Protein AF-A0A843H0M7-F1 (afdb_monomer_lite)

pLDDT: mean 82.24, std 11.08, range [43.34, 95.0]

Foldseek 3Di:
DLVVLLVVLLVCLQVLLQPADDDPVSLVVSLVVQLVSQLVLCVVVPAPNVLSVLLSCLCCVQAPPPALWLQLVDDADDDDDPVNVVRLVVDPLSVVLPVVDDPVCPNGNVSSLVSQLVSHQVSLCVNCVSVVAPLSNCLSVVLSVQLSVLSVCVVVCVVVPDDSSSSSSSVSSSSVSVRSSD

Structure (mmCIF, N/CA/C/O backbone):
data_AF-A0A843H0M7-F1
#
_entry.id   AF-A0A843H0M7-F1
#
loop_
_atom_site.group_PDB
_atom_site.id
_atom_site.type_symbol
_atom_site.label_atom_id
_atom_site.label_alt_id
_atom_site.label_comp_id
_atom_site.label_asym_id
_atom_site.label_entity_id
_atom_site.label_seq_id
_atom_site.pdbx_PDB_ins_code
_atom_site.Cartn_x
_atom_site.Cartn_y
_atom_site.Cartn_z
_atom_site.occupancy
_atom_site.B_iso_or_equiv
_atom_site.auth_seq_id
_atom_site.auth_comp_id
_atom_site.auth_asym_id
_atom_site.auth_atom_id
_atom_site.pdbx_PDB_model_num
ATOM 1 N N . MET A 1 1 ? -16.468 16.740 17.105 1.00 59.56 1 MET A N 1
ATOM 2 C CA . MET A 1 1 ? -15.171 16.154 17.523 1.00 59.56 1 MET A CA 1
ATOM 3 C C . MET A 1 1 ? -14.795 14.926 16.689 1.00 59.56 1 MET A C 1
ATOM 5 O O . MET A 1 1 ? -13.675 14.860 16.206 1.00 59.56 1 MET A O 1
ATOM 9 N N . THR A 1 2 ? -15.737 14.014 16.426 1.00 69.12 2 THR A N 1
ATOM 10 C CA . THR A 1 2 ? -15.559 12.772 15.642 1.00 69.12 2 THR A CA 1
ATOM 11 C C . THR A 1 2 ? -15.064 12.986 14.208 1.00 69.12 2 THR A C 1
ATOM 13 O O . THR A 1 2 ? -14.116 12.335 13.787 1.00 69.12 2 THR A O 1
ATOM 16 N N . ILE A 1 3 ? -15.659 13.923 13.460 1.00 72.19 3 ILE A N 1
ATOM 17 C CA . ILE A 1 3 ? -15.267 14.210 12.064 1.00 72.19 3 ILE A CA 1
ATOM 18 C C . ILE A 1 3 ? -13.870 14.846 11.994 1.00 72.19 3 ILE A C 1
ATOM 20 O O . ILE A 1 3 ? -13.075 14.499 11.133 1.00 72.19 3 ILE A O 1
ATOM 24 N N . PHE A 1 4 ? -13.542 15.727 12.942 1.00 72.19 4 PHE A N 1
ATOM 25 C CA . PHE A 1 4 ? -12.243 16.399 12.988 1.00 72.19 4 PHE A CA 1
ATOM 26 C C . PHE A 1 4 ? -11.085 15.409 13.186 1.00 72.19 4 PHE A C 1
ATOM 28 O O . PHE A 1 4 ? -10.106 15.462 12.451 1.00 72.19 4 PHE A O 1
ATOM 35 N N . LEU A 1 5 ? -11.227 14.458 14.119 1.00 73.31 5 LEU A N 1
ATOM 36 C CA . LEU A 1 5 ? -10.224 13.410 14.355 1.00 73.31 5 LEU A CA 1
ATOM 37 C C . LEU A 1 5 ? -10.070 12.471 13.150 1.00 73.31 5 LEU A C 1
ATOM 39 O O . LEU A 1 5 ? -8.954 12.105 12.795 1.00 73.31 5 LEU A O 1
ATOM 43 N N . LYS A 1 6 ? -11.181 12.142 12.481 1.00 75.81 6 LYS A N 1
ATOM 44 C CA . LYS A 1 6 ? -11.200 11.365 11.234 1.00 75.81 6 LYS A CA 1
ATOM 45 C C . LYS A 1 6 ? -10.437 12.070 10.103 1.00 75.81 6 LYS A C 1
ATOM 47 O O . LYS A 1 6 ? -9.566 11.465 9.486 1.00 75.81 6 LYS A O 1
ATOM 52 N N . CYS A 1 7 ? -10.695 13.360 9.883 1.00 74.44 7 CYS A N 1
ATOM 53 C CA . CYS A 1 7 ? -9.970 14.165 8.895 1.00 74.44 7 CYS A CA 1
ATOM 54 C C . CYS A 1 7 ? -8.483 14.313 9.243 1.00 74.44 7 CYS A C 1
ATOM 56 O O . CYS A 1 7 ? -7.635 14.218 8.359 1.00 74.44 7 CYS A O 1
ATOM 58 N N . LEU A 1 8 ? -8.153 14.500 10.525 1.00 78.50 8 LEU A N 1
ATOM 59 C CA . LEU A 1 8 ? -6.765 14.590 10.977 1.00 78.50 8 LEU A CA 1
ATOM 60 C C . LEU A 1 8 ? -6.005 13.283 10.730 1.00 78.50 8 LEU A C 1
ATOM 62 O O . LEU A 1 8 ? -4.848 13.335 10.330 1.00 78.50 8 LEU A O 1
ATOM 66 N N . TYR A 1 9 ? -6.651 12.128 10.911 1.00 77.31 9 TYR A N 1
ATOM 67 C CA . TYR A 1 9 ? -6.042 10.828 10.631 1.00 77.31 9 TYR A CA 1
ATOM 68 C C . TYR A 1 9 ? -5.762 10.615 9.132 1.00 77.31 9 TYR A C 1
ATOM 70 O O . TYR A 1 9 ? -4.670 10.182 8.773 1.00 77.31 9 TYR A O 1
ATOM 78 N N . ILE A 1 10 ? -6.683 11.014 8.245 1.00 76.50 10 ILE A N 1
ATOM 79 C CA . ILE A 1 10 ? -6.455 10.986 6.784 1.00 76.50 10 ILE A CA 1
ATOM 80 C C . ILE A 1 10 ? -5.238 11.841 6.406 1.00 76.50 10 ILE A C 1
ATOM 82 O O . ILE A 1 10 ? -4.358 11.412 5.655 1.00 76.50 10 ILE A O 1
ATOM 86 N N . LEU A 1 11 ? -5.175 13.063 6.940 1.00 76.31 11 LEU A N 1
ATOM 87 C CA . LEU A 1 11 ? -4.060 13.976 6.695 1.00 76.31 11 LEU A CA 1
ATOM 88 C C . LEU A 1 11 ? -2.758 13.450 7.303 1.00 76.31 11 LEU A C 1
ATOM 90 O O . LEU A 1 11 ? -1.707 13.604 6.684 1.00 76.31 11 LEU A O 1
ATOM 94 N N . PHE A 1 12 ? -2.824 12.798 8.468 1.00 79.19 12 PHE A N 1
ATOM 95 C CA . PHE A 1 12 ? -1.688 12.132 9.093 1.00 79.19 12 PHE A CA 1
ATOM 96 C C . PHE A 1 12 ? -1.133 11.038 8.184 1.00 79.19 12 PHE A C 1
ATOM 98 O O . PHE A 1 12 ? 0.026 11.154 7.814 1.00 79.19 12 PHE A O 1
ATOM 105 N N . GLU A 1 13 ? -1.924 10.053 7.741 1.00 68.69 13 GLU A N 1
ATOM 106 C CA . GLU A 1 13 ? -1.437 8.966 6.865 1.00 68.69 13 GLU A CA 1
ATOM 107 C C . GLU A 1 13 ? -0.747 9.516 5.602 1.00 68.69 13 GLU A C 1
ATOM 109 O O . GLU A 1 13 ? 0.245 8.971 5.129 1.00 68.69 13 GLU A O 1
ATOM 114 N N . SER A 1 14 ? -1.209 10.658 5.100 1.00 61.22 14 SER A N 1
ATOM 115 C CA . SER A 1 14 ? -0.693 11.303 3.887 1.00 61.22 14 SER A CA 1
ATOM 116 C C . SER A 1 14 ? 0.594 12.095 4.129 1.00 61.22 14 SER A C 1
ATOM 118 O O . SER A 1 14 ? 1.593 11.927 3.425 1.00 61.22 14 SER A O 1
ATOM 120 N N . ALA A 1 15 ? 0.599 12.952 5.153 1.00 66.38 15 ALA A N 1
ATOM 121 C CA . ALA A 1 15 ? 1.761 13.745 5.547 1.00 66.38 15 ALA A CA 1
ATOM 122 C C . ALA A 1 15 ? 2.884 12.854 6.100 1.00 66.38 15 ALA A C 1
ATOM 124 O O . ALA A 1 15 ? 4.061 13.081 5.820 1.00 66.38 15 ALA A O 1
ATOM 125 N N . TRP A 1 16 ? 2.524 11.797 6.825 1.00 66.56 16 TRP A N 1
ATOM 126 C CA . TRP A 1 16 ? 3.442 10.807 7.376 1.00 66.56 16 TRP A CA 1
ATOM 127 C C . TRP A 1 16 ? 4.263 10.121 6.281 1.00 66.56 16 TRP A C 1
ATOM 129 O O . TRP A 1 16 ? 5.477 9.957 6.423 1.00 66.56 16 TRP A O 1
ATOM 139 N N . ARG A 1 17 ? 3.637 9.823 5.135 1.00 64.00 17 ARG A N 1
ATOM 140 C CA . ARG A 1 17 ? 4.303 9.274 3.940 1.00 64.00 17 ARG A CA 1
ATOM 141 C C . ARG A 1 17 ? 5.129 10.323 3.194 1.00 64.00 17 ARG A C 1
ATOM 143 O O . ARG A 1 17 ? 6.195 10.008 2.669 1.00 64.00 17 ARG A O 1
ATOM 150 N N . TRP A 1 18 ? 4.696 11.585 3.188 1.00 57.25 18 TRP A N 1
ATOM 151 C CA . TRP A 1 18 ? 5.441 12.676 2.556 1.00 57.25 18 TRP A CA 1
ATOM 152 C C . TRP A 1 18 ? 6.767 12.988 3.267 1.00 57.25 18 TRP A C 1
ATOM 154 O O . TRP A 1 18 ? 7.771 13.219 2.587 1.00 57.25 18 TRP A O 1
ATOM 164 N N . PHE A 1 19 ? 6.807 12.992 4.602 1.00 54.31 19 PHE A N 1
ATOM 165 C CA . PHE A 1 19 ? 7.948 13.511 5.371 1.00 54.31 19 PHE A CA 1
ATOM 166 C C . PHE A 1 19 ? 9.157 12.561 5.506 1.00 54.31 19 PHE A C 1
ATOM 168 O O . PHE A 1 19 ? 10.268 13.042 5.744 1.00 54.31 19 PHE A O 1
ATOM 175 N N . PHE A 1 20 ? 9.015 11.241 5.322 1.00 50.16 20 PHE A N 1
ATOM 176 C CA . PHE A 1 20 ? 10.063 10.290 5.737 1.00 50.16 20 PHE A CA 1
ATOM 177 C C . PHE A 1 20 ? 10.541 9.333 4.635 1.00 50.16 20 PHE A C 1
ATOM 179 O O . PHE A 1 20 ? 10.151 8.173 4.553 1.00 50.16 20 PHE A O 1
ATOM 186 N N . GLY A 1 21 ? 11.501 9.808 3.834 1.00 43.34 21 GLY A N 1
ATOM 187 C CA . GLY A 1 21 ? 12.294 8.989 2.914 1.00 43.34 21 GLY A CA 1
ATOM 188 C C . GLY A 1 21 ? 13.556 8.376 3.553 1.00 43.34 21 GLY A C 1
ATOM 189 O O . GLY A 1 21 ? 14.401 9.081 4.105 1.00 43.34 21 GLY A O 1
ATOM 190 N N . CYS A 1 22 ? 13.700 7.055 3.406 1.00 47.56 22 CYS A N 1
ATOM 191 C CA . CYS A 1 22 ? 14.956 6.306 3.211 1.00 47.56 22 CYS A CA 1
ATOM 192 C C . CYS A 1 22 ? 16.063 6.252 4.298 1.00 47.56 22 CYS A C 1
ATOM 194 O O . CYS A 1 22 ? 17.227 6.102 3.935 1.00 47.56 22 CYS A O 1
ATOM 196 N N . SER A 1 23 ? 15.772 6.224 5.607 1.00 50.03 23 SER A N 1
ATOM 197 C CA . SER A 1 23 ? 16.756 5.709 6.596 1.00 50.03 23 SER A CA 1
ATOM 198 C C . SER A 1 23 ? 16.155 4.656 7.529 1.00 50.03 23 SER A C 1
ATOM 200 O O . SER A 1 23 ? 14.953 4.669 7.770 1.00 50.03 23 SER A O 1
ATOM 202 N N . ILE A 1 24 ? 16.963 3.714 8.031 1.00 56.88 24 ILE A N 1
ATOM 203 C CA . ILE A 1 24 ? 16.469 2.566 8.818 1.00 56.88 24 ILE A CA 1
ATOM 204 C C . ILE A 1 24 ? 15.830 3.006 10.147 1.00 56.88 24 ILE A C 1
ATOM 206 O O . ILE A 1 24 ? 14.775 2.510 10.525 1.00 56.88 24 ILE A O 1
ATOM 210 N N . ILE A 1 25 ? 16.413 4.018 10.799 1.00 63.78 25 ILE A N 1
ATOM 211 C CA . ILE A 1 25 ? 15.893 4.611 12.039 1.00 63.78 25 ILE A CA 1
ATOM 212 C C . ILE A 1 25 ? 14.620 5.411 11.751 1.00 63.78 25 ILE A C 1
ATOM 214 O O . ILE A 1 25 ? 13.635 5.289 12.475 1.00 63.78 25 ILE A O 1
ATOM 218 N N . LYS A 1 26 ? 14.598 6.169 10.643 1.00 65.50 26 LYS A N 1
ATOM 219 C CA . LYS A 1 26 ? 13.386 6.865 10.190 1.00 65.50 26 LYS A CA 1
ATOM 220 C C . LYS A 1 26 ? 12.265 5.874 9.870 1.00 65.50 26 LYS A C 1
ATOM 222 O O . LYS A 1 26 ? 11.126 6.164 10.195 1.00 65.50 26 LYS A O 1
ATOM 227 N N . ARG A 1 27 ? 12.577 4.691 9.321 1.00 65.50 27 ARG A N 1
ATOM 228 C CA . ARG A 1 27 ? 11.601 3.609 9.095 1.00 65.50 27 ARG A CA 1
ATOM 229 C C . ARG A 1 27 ? 11.082 3.001 10.400 1.00 65.50 27 ARG A C 1
ATOM 231 O O . ARG A 1 27 ? 9.892 2.755 10.506 1.00 65.50 27 ARG A O 1
ATOM 238 N N . ALA A 1 28 ? 11.933 2.786 11.403 1.00 69.69 28 ALA A N 1
ATOM 239 C CA . ALA A 1 28 ? 11.486 2.254 12.694 1.00 69.69 28 ALA A CA 1
ATOM 240 C C . ALA A 1 28 ? 10.509 3.212 13.401 1.00 69.69 28 ALA A C 1
ATOM 242 O O . ALA A 1 28 ? 9.432 2.797 13.820 1.00 69.69 28 ALA A O 1
ATOM 243 N N . ILE A 1 29 ? 10.848 4.505 13.457 1.00 72.88 29 ILE A N 1
ATOM 244 C CA . ILE A 1 29 ? 9.952 5.547 13.985 1.00 72.88 29 ILE A CA 1
ATOM 245 C C . ILE A 1 29 ? 8.671 5.631 13.139 1.00 72.88 29 ILE A C 1
ATOM 247 O O . ILE A 1 29 ? 7.583 5.753 13.698 1.00 72.88 29 ILE A O 1
ATOM 251 N N . LEU A 1 30 ? 8.797 5.492 11.811 1.00 71.81 30 LEU A N 1
ATOM 252 C CA . LEU A 1 30 ? 7.675 5.464 10.871 1.00 71.81 30 LEU A CA 1
ATOM 253 C C . LEU A 1 30 ? 6.667 4.362 11.209 1.00 71.81 30 LEU A C 1
ATOM 255 O O . LEU A 1 30 ? 5.477 4.645 11.328 1.00 71.81 30 LEU A O 1
ATOM 259 N N . HIS A 1 31 ? 7.143 3.133 11.412 1.00 74.81 31 HIS A N 1
ATOM 260 C CA . HIS A 1 31 ? 6.283 2.008 11.771 1.00 74.81 31 HIS A CA 1
ATOM 261 C C . HIS A 1 31 ? 5.649 2.197 13.144 1.00 74.81 31 HIS A C 1
ATOM 263 O O . HIS A 1 31 ? 4.450 1.995 13.281 1.00 74.81 31 HIS A O 1
ATOM 269 N N . ILE A 1 32 ? 6.406 2.650 14.148 1.00 80.56 32 ILE A N 1
ATOM 270 C CA . ILE A 1 32 ? 5.865 2.841 15.501 1.00 80.56 32 ILE A CA 1
ATOM 271 C C . ILE A 1 32 ? 4.731 3.869 15.501 1.00 80.56 32 ILE A C 1
ATOM 273 O O . ILE A 1 32 ? 3.665 3.589 16.046 1.00 80.56 32 ILE A O 1
ATOM 277 N N . ALA A 1 33 ? 4.911 5.040 14.886 1.00 80.69 33 ALA A N 1
ATOM 278 C CA . ALA A 1 33 ? 3.843 6.035 14.914 1.00 80.69 33 ALA A CA 1
ATOM 279 C C . ALA A 1 33 ? 2.651 5.641 14.027 1.00 80.69 33 ALA A C 1
ATOM 281 O O . ALA A 1 33 ? 1.521 5.920 14.419 1.00 80.69 33 ALA A O 1
ATOM 282 N N . ASN A 1 34 ? 2.863 4.931 12.909 1.00 78.12 34 ASN A N 1
ATOM 283 C CA . ASN A 1 34 ? 1.746 4.427 12.102 1.00 78.12 34 ASN A CA 1
ATOM 284 C C . ASN A 1 34 ? 0.955 3.333 12.835 1.00 78.12 34 ASN A C 1
ATOM 286 O O . ASN A 1 34 ? -0.274 3.368 12.841 1.00 78.12 34 ASN A O 1
ATOM 290 N N . VAL A 1 35 ? 1.647 2.420 13.532 1.00 85.75 35 VAL A N 1
ATOM 291 C CA . VAL A 1 35 ? 1.047 1.432 14.445 1.00 85.75 35 VAL A CA 1
ATOM 292 C C . VAL A 1 35 ? 0.187 2.131 15.490 1.00 85.75 35 VAL A C 1
ATOM 294 O O . VAL A 1 35 ? -0.977 1.777 15.653 1.00 85.75 35 VAL A O 1
ATOM 297 N N . LEU A 1 36 ? 0.738 3.126 16.190 1.00 87.38 36 LEU A N 1
ATOM 298 C CA . LEU A 1 36 ? 0.032 3.821 17.267 1.00 87.38 36 LEU A CA 1
ATOM 299 C C . LEU A 1 36 ? -1.165 4.622 16.745 1.00 87.38 36 LEU A C 1
ATOM 301 O O . LEU A 1 36 ? -2.229 4.584 17.360 1.00 87.38 36 LEU A O 1
ATOM 305 N N . ALA A 1 37 ? -1.022 5.306 15.608 1.00 85.06 37 ALA A N 1
ATOM 306 C CA . ALA A 1 37 ? -2.105 6.065 14.993 1.00 85.06 37 ALA A CA 1
ATOM 307 C C . ALA A 1 37 ? -3.232 5.143 14.499 1.00 85.06 37 ALA A C 1
ATOM 309 O O . ALA A 1 37 ? -4.396 5.373 14.828 1.00 85.06 37 ALA A O 1
ATOM 310 N N . THR A 1 38 ? -2.885 4.061 13.794 1.00 85.69 38 THR A N 1
ATOM 311 C CA . THR A 1 38 ? -3.843 3.057 13.301 1.00 85.69 38 THR A CA 1
ATOM 312 C C . THR A 1 38 ? -4.538 2.342 14.465 1.00 85.69 38 THR A C 1
ATOM 314 O O . THR A 1 38 ? -5.757 2.176 14.470 1.00 85.69 38 THR A O 1
ATOM 317 N N . ALA A 1 39 ? -3.795 1.962 15.507 1.00 88.75 39 ALA A N 1
ATOM 318 C CA . ALA A 1 39 ? -4.374 1.352 16.699 1.00 88.75 39 ALA A CA 1
ATOM 319 C C . ALA A 1 39 ? -5.326 2.316 17.422 1.00 88.75 39 ALA A C 1
ATOM 321 O O . ALA A 1 39 ? -6.437 1.936 17.794 1.00 88.75 39 ALA A O 1
ATOM 322 N N . GLY A 1 40 ? -4.903 3.573 17.579 1.00 87.12 40 GLY A N 1
ATOM 323 C CA . GLY A 1 40 ? -5.686 4.626 18.211 1.00 87.12 40 GLY A CA 1
ATOM 324 C C . GLY A 1 40 ? -6.990 4.910 17.473 1.00 87.12 40 GLY A C 1
ATOM 325 O O . GLY A 1 40 ? -8.035 4.985 18.117 1.00 87.12 40 GLY A O 1
ATOM 326 N N . ILE A 1 41 ? -6.968 5.011 16.136 1.00 87.06 41 ILE A N 1
ATOM 327 C CA . ILE A 1 41 ? -8.190 5.273 15.363 1.00 87.06 41 ILE A CA 1
ATOM 328 C C . ILE A 1 41 ? -9.149 4.080 15.399 1.00 87.06 41 ILE A C 1
ATOM 330 O O . ILE A 1 41 ? -10.347 4.279 15.588 1.00 87.06 41 ILE A O 1
ATOM 334 N N . LEU A 1 42 ? -8.643 2.846 15.291 1.00 88.69 42 LEU A N 1
ATOM 335 C CA . LEU A 1 42 ? -9.478 1.643 15.326 1.00 88.69 42 LEU A CA 1
ATOM 336 C C . LEU A 1 42 ? -10.118 1.443 16.705 1.00 88.69 42 LEU A C 1
ATOM 338 O O . LEU A 1 42 ? -11.292 1.081 16.799 1.00 88.69 42 LEU A O 1
ATOM 342 N N . TRP A 1 43 ? -9.375 1.727 17.777 1.00 89.44 43 TRP A N 1
ATOM 343 C CA . TRP A 1 43 ? -9.930 1.746 19.127 1.00 89.44 43 TRP A CA 1
ATOM 344 C C . TRP A 1 43 ? -10.966 2.868 19.281 1.00 89.44 43 TRP A C 1
ATOM 346 O O . TRP A 1 43 ? -12.064 2.623 19.776 1.00 89.44 43 TRP A O 1
ATOM 356 N N . TYR A 1 44 ? -10.678 4.076 18.790 1.00 87.19 44 TYR A N 1
ATOM 357 C CA . TYR A 1 44 ? -11.602 5.211 18.851 1.00 87.19 44 TYR A CA 1
ATOM 358 C C . TYR A 1 44 ? -12.951 4.929 18.171 1.00 87.19 44 TYR A C 1
ATOM 360 O O . TYR A 1 44 ? -13.994 5.317 18.693 1.00 87.19 44 TYR A O 1
ATOM 368 N N . ILE A 1 45 ? -12.953 4.215 17.040 1.00 87.31 45 ILE A N 1
ATOM 369 C CA . ILE A 1 45 ? -14.185 3.791 16.348 1.00 87.31 45 ILE A CA 1
ATOM 370 C C . ILE A 1 45 ? -14.803 2.506 16.934 1.00 87.31 45 ILE A C 1
ATOM 372 O O . ILE A 1 45 ? -15.707 1.926 16.336 1.00 87.31 45 ILE A O 1
ATOM 376 N N . GLY A 1 46 ? -14.333 2.058 18.101 1.00 89.50 46 GLY A N 1
ATOM 377 C CA . GLY A 1 46 ? -14.958 1.005 18.899 1.00 89.50 46 GLY A CA 1
ATOM 378 C C . GLY A 1 46 ? -14.614 -0.426 18.485 1.00 89.50 46 GLY A C 1
ATOM 379 O O . GLY A 1 46 ? -15.361 -1.342 18.829 1.00 89.50 46 GLY A O 1
ATOM 380 N N . LYS A 1 47 ? -13.518 -0.664 17.750 1.00 92.06 47 LYS A N 1
ATOM 381 C CA . LYS A 1 47 ? -13.098 -2.038 17.432 1.00 92.06 47 LYS A CA 1
ATOM 382 C C . LYS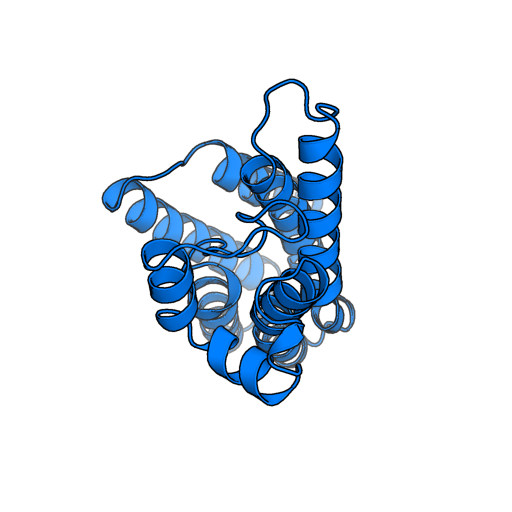 A 1 47 ? -12.498 -2.720 18.672 1.00 92.06 47 LYS A C 1
ATOM 384 O O . LYS A 1 47 ? -11.734 -2.091 19.407 1.00 92.06 47 LYS A O 1
ATOM 389 N N . PRO A 1 48 ? -12.801 -4.008 18.916 1.00 92.25 48 PRO A N 1
ATOM 390 C CA . PRO A 1 48 ? -12.203 -4.754 20.016 1.00 92.25 48 PRO A CA 1
ATOM 391 C C . PRO A 1 48 ? -10.693 -4.917 19.803 1.00 92.25 48 PRO A C 1
ATOM 393 O O . PRO A 1 48 ? -10.230 -5.073 18.673 1.00 92.25 48 PRO A O 1
ATOM 396 N N . LEU A 1 49 ? -9.926 -4.933 20.898 1.00 90.06 49 LEU A N 1
ATOM 397 C CA . LEU A 1 49 ? -8.456 -4.906 20.868 1.00 90.06 49 LEU A CA 1
ATOM 398 C C . LEU A 1 49 ? -7.821 -6.014 20.014 1.00 90.06 49 LEU A C 1
ATOM 400 O O . LEU A 1 49 ? -6.796 -5.781 19.381 1.00 90.06 49 LEU A O 1
ATOM 404 N N . TRP A 1 50 ? -8.430 -7.201 19.953 1.00 90.69 50 TRP A N 1
ATOM 405 C CA . TRP A 1 50 ? -7.916 -8.292 19.123 1.00 90.69 50 TRP A CA 1
ATOM 406 C C . TRP A 1 50 ? -8.051 -7.997 17.617 1.00 90.69 50 TRP A C 1
ATOM 408 O O . TRP A 1 50 ? -7.135 -8.313 16.862 1.00 90.69 50 TRP A O 1
ATOM 418 N N . ILE A 1 51 ? -9.126 -7.322 17.178 1.00 91.50 51 ILE A N 1
ATOM 419 C CA . ILE A 1 51 ? -9.264 -6.844 15.789 1.00 91.50 51 ILE A CA 1
ATOM 420 C C . ILE A 1 51 ? -8.241 -5.746 15.522 1.00 91.50 51 ILE A C 1
ATOM 422 O O . ILE A 1 51 ? -7.576 -5.778 14.491 1.00 91.50 51 ILE A O 1
ATOM 426 N N . VAL A 1 52 ? -8.079 -4.804 16.459 1.00 90.94 52 VAL A N 1
ATOM 427 C CA . VAL A 1 52 ? -7.083 -3.728 16.343 1.00 90.94 52 VAL A CA 1
ATOM 428 C C . VAL A 1 52 ? -5.687 -4.314 16.120 1.00 90.94 52 VAL A C 1
ATOM 430 O O . VAL A 1 52 ? -5.008 -3.929 15.173 1.00 90.94 52 VAL A O 1
ATOM 433 N N . ALA A 1 53 ? -5.284 -5.287 16.942 1.00 88.50 53 ALA A N 1
ATOM 434 C CA . ALA A 1 53 ? -3.980 -5.933 16.839 1.00 88.50 53 ALA A CA 1
ATOM 435 C C . ALA A 1 53 ? -3.777 -6.635 15.486 1.00 88.50 53 ALA A C 1
ATOM 437 O O . ALA A 1 53 ? -2.734 -6.459 14.856 1.00 88.50 53 ALA A O 1
ATOM 438 N N . ILE A 1 54 ? -4.776 -7.392 15.017 1.00 89.69 54 ILE A N 1
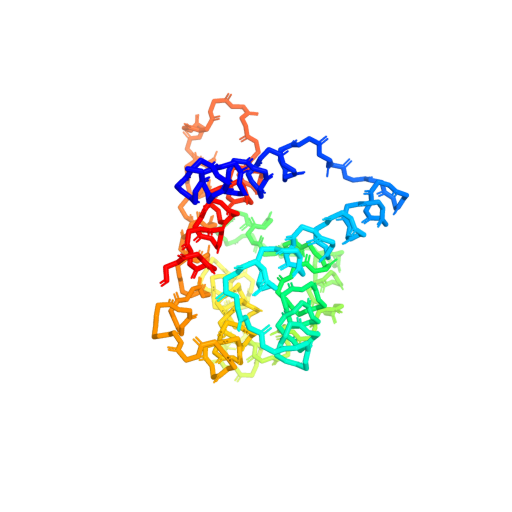ATOM 439 C CA . ILE A 1 54 ? -4.700 -8.106 13.736 1.00 89.69 54 ILE A CA 1
ATOM 440 C C . ILE A 1 54 ? -4.625 -7.128 12.562 1.00 89.69 54 ILE A C 1
ATOM 442 O O . ILE A 1 54 ? -3.763 -7.276 11.699 1.00 89.69 54 ILE A O 1
ATOM 446 N N . VAL A 1 55 ? -5.495 -6.118 12.527 1.00 90.19 55 VAL A N 1
ATOM 447 C CA . VAL A 1 55 ? -5.539 -5.146 11.427 1.00 90.19 55 VAL A CA 1
ATOM 448 C C . VAL A 1 55 ? -4.246 -4.347 11.367 1.00 90.19 55 VAL A C 1
ATOM 450 O O . VAL A 1 55 ? -3.676 -4.222 10.291 1.00 90.19 55 VAL A O 1
ATOM 453 N N . VAL A 1 56 ? -3.735 -3.875 12.505 1.00 88.12 56 VAL A N 1
ATOM 454 C CA . VAL A 1 56 ? -2.442 -3.181 12.56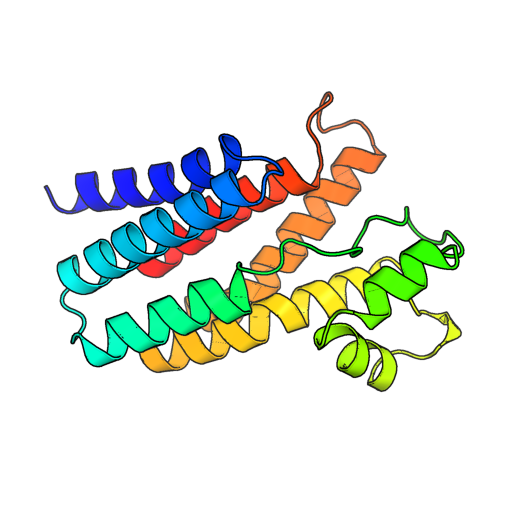8 1.00 88.12 56 VAL A CA 1
ATOM 455 C C . VAL A 1 56 ? -1.312 -4.083 12.069 1.00 88.12 56 VAL A C 1
ATOM 457 O O . VAL A 1 56 ? -0.479 -3.634 11.286 1.00 88.12 56 VAL A O 1
ATOM 460 N N . ALA A 1 57 ? -1.297 -5.362 12.457 1.00 86.44 57 ALA A N 1
ATOM 461 C CA . ALA A 1 57 ? -0.293 -6.308 11.981 1.00 86.44 57 ALA A CA 1
ATOM 462 C C . ALA A 1 57 ? -0.378 -6.533 10.461 1.00 86.44 57 ALA A C 1
ATOM 464 O O . ALA A 1 57 ? 0.648 -6.514 9.787 1.00 86.44 57 ALA A O 1
ATOM 465 N N . LEU A 1 58 ? -1.578 -6.707 9.902 1.00 85.81 58 LEU A N 1
ATOM 466 C CA . LEU A 1 58 ? -1.781 -6.885 8.459 1.00 85.81 58 LEU A CA 1
ATOM 467 C C . LEU A 1 58 ? -1.413 -5.623 7.670 1.00 85.81 58 LEU A C 1
ATOM 469 O O . LEU A 1 58 ? -0.719 -5.697 6.653 1.00 85.81 58 LEU A O 1
ATOM 473 N N . TYR A 1 59 ? -1.842 -4.467 8.165 1.00 82.88 59 TYR A N 1
ATOM 474 C CA . TYR A 1 59 ? -1.609 -3.170 7.547 1.00 82.88 59 TYR A CA 1
ATOM 475 C C . TYR A 1 59 ? -0.117 -2.812 7.550 1.00 82.88 59 TYR A C 1
ATOM 477 O O . TYR A 1 59 ? 0.444 -2.439 6.523 1.00 82.88 59 TYR A O 1
ATOM 485 N N . GLU A 1 60 ? 0.585 -3.013 8.664 1.00 78.56 60 GLU A N 1
ATOM 486 C CA . GLU A 1 60 ? 2.012 -2.706 8.732 1.00 78.56 60 GLU A CA 1
ATOM 487 C C . GLU A 1 60 ? 2.869 -3.795 8.102 1.00 78.56 60 GLU A C 1
ATOM 489 O O . GLU A 1 60 ? 3.645 -3.508 7.194 1.00 78.56 60 GLU A O 1
ATOM 494 N N . ALA A 1 61 ? 2.742 -5.049 8.539 1.00 69.00 61 ALA A N 1
ATOM 495 C CA . ALA A 1 61 ? 3.684 -6.094 8.151 1.00 69.00 61 ALA A CA 1
ATOM 496 C C . ALA A 1 61 ? 3.526 -6.510 6.687 1.00 69.00 61 ALA A C 1
ATOM 498 O O . ALA A 1 61 ? 4.533 -6.727 6.014 1.00 69.00 61 ALA A O 1
ATOM 499 N N . PHE A 1 62 ? 2.296 -6.584 6.177 1.00 67.94 62 PHE A N 1
ATOM 500 C CA . PHE A 1 62 ? 2.038 -7.124 4.842 1.00 67.94 62 PHE A CA 1
ATOM 501 C C . PHE A 1 62 ? 1.742 -6.044 3.809 1.00 67.94 62 PHE A C 1
ATOM 503 O O . PHE A 1 62 ? 2.229 -6.142 2.682 1.00 67.94 62 PHE A O 1
ATOM 510 N N . TYR A 1 63 ? 1.001 -5.003 4.189 1.00 69.19 63 TYR A N 1
ATOM 511 C CA . TYR A 1 63 ? 0.614 -3.949 3.256 1.00 69.19 63 TYR A CA 1
ATOM 512 C C . TYR A 1 63 ? 1.758 -2.934 3.040 1.00 69.19 63 TYR A C 1
ATOM 514 O O . TYR A 1 63 ? 2.087 -2.613 1.896 1.00 69.19 63 TYR A O 1
ATOM 522 N N . TRP A 1 64 ? 2.447 -2.478 4.100 1.00 71.00 64 TRP A N 1
ATOM 523 C CA . TRP A 1 64 ? 3.343 -1.308 3.999 1.00 71.00 64 TRP A CA 1
ATOM 524 C C . TRP A 1 64 ? 4.830 -1.497 4.366 1.00 71.00 64 TRP A C 1
ATOM 526 O O . TRP A 1 64 ? 5.650 -0.701 3.902 1.00 71.00 64 TRP A O 1
ATOM 536 N N . SER A 1 65 ? 5.224 -2.518 5.136 1.00 60.06 65 SER A N 1
ATOM 537 C CA . SER A 1 65 ? 6.565 -2.601 5.762 1.00 60.06 65 SER A CA 1
ATOM 538 C C . SER A 1 65 ? 7.754 -2.626 4.798 1.00 60.06 65 SER A C 1
ATOM 540 O O . SER A 1 65 ? 8.826 -2.107 5.108 1.00 60.06 65 SER A O 1
ATOM 542 N N . VAL A 1 66 ? 7.590 -3.216 3.614 1.00 60.00 66 VAL A N 1
ATOM 543 C CA . VAL A 1 66 ? 8.740 -3.566 2.761 1.00 60.00 66 VAL A CA 1
ATOM 544 C C . VAL A 1 66 ? 9.086 -2.466 1.735 1.00 60.00 66 VAL A C 1
ATOM 546 O O . VAL A 1 66 ? 10.123 -2.539 1.082 1.00 60.00 66 VAL A O 1
ATOM 549 N N . GLY A 1 67 ? 8.267 -1.406 1.605 1.00 65.31 67 GLY A N 1
ATOM 550 C CA . GLY A 1 67 ? 8.408 -0.354 0.569 1.00 65.31 67 GLY A CA 1
ATOM 551 C C . GLY A 1 67 ? 8.144 -0.877 -0.853 1.00 65.31 67 GLY A C 1
ATOM 552 O O . GLY A 1 67 ? 8.218 -2.084 -1.049 1.00 65.31 67 GLY A O 1
ATOM 553 N N . HIS A 1 68 ? 7.800 -0.035 -1.839 1.00 70.88 68 HIS A N 1
ATOM 554 C CA . HIS A 1 68 ? 7.223 -0.463 -3.141 1.00 70.88 68 HIS A CA 1
ATOM 555 C C . HIS A 1 68 ? 8.052 -1.471 -3.975 1.00 70.88 68 HIS A C 1
ATOM 557 O O . HIS A 1 68 ? 7.516 -2.097 -4.882 1.00 70.88 68 HIS A O 1
ATOM 563 N N . GLY A 1 69 ? 9.315 -1.724 -3.625 1.00 77.56 69 GLY A N 1
ATOM 564 C CA . GLY A 1 69 ? 10.146 -2.733 -4.282 1.00 77.56 69 GLY A CA 1
ATOM 565 C C . GLY A 1 69 ? 10.696 -2.250 -5.626 1.00 77.56 69 GLY A C 1
ATOM 566 O O . GLY A 1 69 ? 10.900 -1.053 -5.784 1.00 77.56 69 GLY A O 1
ATOM 567 N N . PRO A 1 70 ? 11.037 -3.162 -6.551 1.00 82.81 70 PRO A N 1
ATOM 568 C CA . PRO A 1 70 ? 11.500 -2.811 -7.896 1.00 82.81 70 PRO A CA 1
ATOM 569 C C . PRO A 1 70 ? 10.364 -2.583 -8.907 1.00 82.81 70 PRO A C 1
ATOM 571 O O . PRO A 1 70 ? 10.649 -2.300 -10.066 1.00 82.81 70 PRO A O 1
ATOM 574 N N . ALA A 1 71 ? 9.101 -2.735 -8.493 1.00 85.19 71 ALA A N 1
ATOM 575 C CA . ALA A 1 71 ? 7.956 -2.576 -9.381 1.00 85.19 71 ALA A CA 1
ATOM 576 C C . ALA A 1 71 ? 7.916 -1.167 -9.979 1.00 85.19 71 ALA A C 1
ATOM 578 O O . ALA A 1 71 ? 8.009 -0.181 -9.243 1.00 85.19 71 ALA A O 1
ATOM 579 N N . PHE A 1 72 ? 7.745 -1.111 -11.298 1.00 84.56 72 PHE A N 1
ATOM 580 C CA . PHE A 1 72 ? 7.756 0.079 -12.143 1.00 84.56 72 PHE A CA 1
ATOM 581 C C . PHE A 1 72 ? 9.099 0.814 -12.232 1.00 84.56 72 PHE A C 1
ATOM 583 O O . PHE A 1 72 ? 9.187 1.802 -12.953 1.00 84.56 72 PHE A O 1
ATOM 590 N N . ASP A 1 73 ? 10.171 0.316 -11.600 1.00 74.88 73 ASP A N 1
ATOM 591 C CA . ASP A 1 73 ? 11.515 0.897 -11.761 1.00 74.88 73 ASP A CA 1
ATOM 592 C C . ASP A 1 73 ? 12.034 0.744 -13.200 1.00 74.88 73 ASP A C 1
ATOM 594 O O . ASP A 1 73 ? 12.957 1.441 -13.620 1.00 74.88 73 ASP A O 1
ATOM 598 N N . MET A 1 74 ? 11.441 -0.178 -13.962 1.00 68.62 74 MET A N 1
ATOM 599 C CA . MET A 1 74 ? 11.715 -0.361 -15.374 1.00 68.62 74 MET A CA 1
ATOM 600 C C . MET A 1 74 ? 10.658 0.339 -16.219 1.00 68.62 74 MET A C 1
ATOM 602 O O . MET A 1 74 ? 9.511 -0.100 -16.301 1.00 68.62 74 MET A O 1
ATOM 606 N N . GLY A 1 75 ? 11.070 1.389 -16.926 1.00 54.28 75 GLY A N 1
ATOM 607 C CA . GLY A 1 75 ? 10.256 1.986 -17.978 1.00 54.28 75 GLY A CA 1
ATOM 608 C C . GLY A 1 75 ? 9.920 0.943 -19.050 1.00 54.28 75 GLY A C 1
ATOM 609 O O . GLY A 1 75 ? 10.777 0.552 -19.838 1.00 54.28 75 GLY A O 1
ATOM 610 N N . ARG A 1 76 ? 8.673 0.457 -19.042 1.00 54.00 76 ARG A N 1
ATOM 611 C CA . ARG A 1 76 ? 7.917 -0.104 -20.180 1.00 54.00 76 ARG A CA 1
ATOM 612 C C . ARG A 1 76 ? 8.727 -0.918 -21.213 1.00 54.00 76 ARG A C 1
ATOM 614 O O . ARG A 1 76 ? 8.657 -0.638 -22.405 1.00 54.00 76 ARG A O 1
ATOM 621 N N . GLY A 1 77 ? 9.437 -1.963 -20.781 1.00 50.97 77 GLY A N 1
ATOM 622 C CA . GLY A 1 77 ? 10.091 -2.915 -21.699 1.00 50.97 77 GLY A CA 1
ATOM 623 C C . GLY A 1 77 ? 11.620 -2.891 -21.717 1.00 50.97 77 GLY A C 1
ATOM 624 O O . GLY A 1 77 ? 12.230 -3.471 -22.617 1.00 50.97 77 GLY A O 1
ATOM 625 N N . GLY A 1 78 ? 12.255 -2.267 -20.722 1.00 60.72 78 GLY A N 1
ATOM 626 C CA . GLY A 1 78 ? 13.669 -2.512 -20.441 1.00 60.72 78 GLY A CA 1
ATOM 627 C C . GLY A 1 78 ? 13.951 -3.998 -20.172 1.00 60.72 78 GLY A C 1
ATOM 628 O O . GLY A 1 78 ? 13.088 -4.735 -19.702 1.00 60.72 78 GLY A O 1
ATOM 629 N N . LYS A 1 79 ? 15.172 -4.456 -20.468 1.00 73.25 79 LYS A N 1
ATOM 630 C CA . LYS A 1 79 ? 15.679 -5.732 -19.943 1.00 73.25 79 LYS A CA 1
ATOM 631 C C . LYS A 1 79 ? 16.273 -5.436 -18.565 1.00 73.25 79 LYS A C 1
ATOM 633 O O . LYS A 1 79 ? 17.212 -4.640 -18.516 1.00 73.25 79 LYS A O 1
ATOM 638 N N . PRO A 1 80 ? 15.761 -6.024 -17.470 1.00 78.75 80 PRO A N 1
ATOM 639 C CA . PRO A 1 80 ? 16.271 -5.707 -16.148 1.00 78.75 80 PRO A CA 1
ATOM 640 C C . PRO A 1 80 ? 17.692 -6.228 -16.036 1.00 78.75 80 PRO A C 1
ATOM 642 O O . PRO A 1 80 ? 17.992 -7.349 -16.453 1.00 78.75 80 PRO A O 1
ATOM 645 N N . ASP A 1 81 ? 18.567 -5.411 -15.466 1.00 83.75 81 ASP A N 1
ATOM 646 C CA . ASP A 1 81 ? 19.902 -5.863 -15.122 1.00 83.75 81 ASP A CA 1
ATOM 647 C C . ASP A 1 81 ? 19.858 -6.898 -13.984 1.00 83.75 81 ASP A C 1
ATOM 649 O O . ASP A 1 81 ? 18.834 -7.147 -13.331 1.00 83.75 81 ASP A O 1
ATOM 653 N N . ALA A 1 82 ? 21.000 -7.540 -13.741 1.00 86.25 82 ALA A N 1
ATOM 654 C CA . ALA A 1 82 ? 21.111 -8.567 -12.712 1.00 86.25 82 ALA A CA 1
ATOM 655 C C . ALA A 1 82 ? 20.757 -8.038 -11.307 1.00 86.25 82 ALA A C 1
ATOM 657 O O . ALA A 1 82 ? 20.251 -8.793 -10.472 1.00 86.25 82 ALA A O 1
ATOM 658 N N . GLU A 1 83 ? 20.993 -6.751 -11.037 1.00 85.06 83 GLU A N 1
ATOM 659 C CA . GLU A 1 83 ? 20.660 -6.128 -9.758 1.00 85.06 83 GLU A CA 1
ATOM 660 C C . GLU A 1 83 ? 19.145 -5.969 -9.579 1.00 85.06 83 GLU A C 1
ATOM 662 O O . GLU A 1 83 ? 18.602 -6.329 -8.529 1.00 85.06 83 GLU A O 1
ATOM 667 N N . THR A 1 84 ? 18.441 -5.523 -10.615 1.00 83.81 84 THR A N 1
ATOM 668 C CA . THR A 1 84 ? 16.982 -5.373 -10.637 1.00 83.81 84 THR A CA 1
ATOM 669 C C . THR A 1 84 ? 16.298 -6.727 -10.486 1.00 83.81 84 THR A C 1
ATOM 671 O O . THR A 1 84 ? 15.423 -6.886 -9.630 1.00 83.81 84 THR A O 1
ATOM 674 N N . ILE A 1 85 ? 16.762 -7.753 -11.206 1.00 87.75 85 ILE A N 1
ATOM 675 C CA . ILE A 1 85 ? 16.265 -9.131 -11.046 1.00 87.75 85 ILE A CA 1
ATOM 676 C C . ILE A 1 85 ? 16.501 -9.621 -9.612 1.00 87.75 85 ILE A C 1
ATOM 678 O O . ILE A 1 85 ? 15.598 -10.173 -8.978 1.00 87.75 85 ILE A O 1
ATOM 682 N N . LYS A 1 86 ? 17.693 -9.384 -9.049 1.00 87.31 86 LYS A N 1
ATOM 683 C CA . LYS A 1 86 ? 18.002 -9.743 -7.657 1.00 87.31 86 LYS A CA 1
ATOM 684 C C . LYS A 1 86 ? 17.071 -9.036 -6.674 1.00 87.31 86 LYS A C 1
ATOM 686 O O . LYS A 1 86 ? 16.690 -9.638 -5.670 1.00 87.31 86 LYS A O 1
ATOM 691 N N . ARG A 1 87 ? 16.685 -7.784 -6.938 1.00 84.50 87 ARG A N 1
ATOM 692 C CA . ARG A 1 87 ? 15.676 -7.071 -6.145 1.00 84.50 87 ARG A CA 1
ATOM 693 C C . ARG A 1 87 ? 14.315 -7.745 -6.265 1.00 84.50 87 ARG A C 1
ATOM 695 O O . ARG A 1 87 ? 13.748 -8.020 -5.217 1.00 84.50 87 ARG A O 1
ATOM 702 N N . TYR A 1 88 ? 13.838 -8.099 -7.460 1.00 86.12 88 TYR A N 1
ATOM 703 C CA . TYR A 1 88 ? 12.563 -8.814 -7.644 1.00 86.12 88 TYR A CA 1
ATOM 704 C C . TYR A 1 88 ? 12.521 -10.126 -6.855 1.00 86.12 88 TYR A C 1
ATOM 706 O O . TYR A 1 88 ? 11.592 -10.372 -6.084 1.00 86.12 88 TYR A O 1
ATOM 714 N N . LYS A 1 89 ? 13.581 -10.932 -6.958 1.00 87.12 89 LYS A N 1
ATOM 715 C CA . LYS A 1 89 ? 13.684 -12.245 -6.301 1.00 87.12 89 LYS A CA 1
ATOM 716 C C . LYS A 1 89 ? 13.704 -12.189 -4.769 1.00 87.12 89 LYS A C 1
ATOM 718 O O . LYS A 1 89 ? 13.434 -13.206 -4.136 1.00 87.12 89 LYS A O 1
ATOM 723 N N . LYS A 1 90 ? 13.995 -11.032 -4.160 1.00 83.75 90 LYS A N 1
ATOM 724 C CA . LYS A 1 90 ? 13.930 -10.851 -2.697 1.00 83.75 90 LYS A CA 1
ATOM 725 C C . LYS A 1 90 ? 12.500 -10.799 -2.157 1.00 83.75 90 LYS A C 1
ATOM 727 O O . LYS A 1 90 ? 12.316 -10.990 -0.959 1.00 83.75 90 LYS A O 1
ATOM 732 N N . TYR A 1 91 ? 11.501 -10.533 -2.999 1.00 79.56 91 TYR A N 1
ATOM 733 C CA . TYR A 1 91 ? 10.125 -10.342 -2.549 1.00 79.56 91 TYR A CA 1
ATOM 734 C C . TYR A 1 91 ? 9.281 -11.591 -2.769 1.00 79.56 91 TYR A C 1
ATOM 736 O O . TYR A 1 91 ? 9.284 -12.192 -3.842 1.00 79.56 91 TYR A O 1
ATOM 744 N N . PHE A 1 92 ? 8.490 -11.933 -1.753 1.00 81.00 92 PHE A N 1
ATOM 745 C CA . PHE A 1 92 ? 7.579 -13.075 -1.776 1.00 81.00 92 PHE A CA 1
ATOM 746 C C . PHE A 1 92 ? 6.602 -13.034 -2.965 1.00 81.00 92 PHE A C 1
ATOM 748 O O . PHE A 1 92 ? 6.452 -14.031 -3.670 1.00 81.00 92 PHE A O 1
ATOM 755 N N . TRP A 1 93 ? 6.016 -11.864 -3.243 1.00 81.44 93 TRP A N 1
ATOM 756 C CA . TRP A 1 93 ? 5.016 -11.654 -4.301 1.00 81.44 93 TRP A CA 1
ATOM 757 C C . TRP A 1 93 ? 5.529 -11.937 -5.716 1.00 81.44 93 TRP A C 1
ATOM 759 O O . TRP A 1 93 ? 4.752 -12.295 -6.599 1.00 81.44 93 TRP A O 1
ATOM 769 N N . ASN A 1 94 ? 6.847 -11.862 -5.926 1.00 86.44 94 ASN A N 1
ATOM 770 C CA . ASN A 1 94 ? 7.445 -12.153 -7.223 1.00 86.44 94 ASN A CA 1
ATOM 771 C C . ASN A 1 94 ? 7.204 -13.607 -7.648 1.00 86.44 94 ASN A C 1
ATOM 773 O O . ASN A 1 94 ? 6.944 -13.860 -8.815 1.00 86.44 94 ASN A O 1
ATOM 777 N N . LYS A 1 95 ? 7.213 -14.559 -6.706 1.00 87.00 95 LYS A N 1
ATOM 778 C CA . LYS A 1 95 ? 6.994 -15.982 -7.017 1.00 87.00 95 LYS A CA 1
ATOM 779 C C . LYS A 1 95 ? 5.605 -16.245 -7.604 1.00 87.00 95 LYS A C 1
ATOM 781 O O . LYS A 1 95 ? 5.474 -17.058 -8.509 1.00 87.00 95 LYS A O 1
ATOM 786 N N . TRP A 1 96 ? 4.589 -15.542 -7.105 1.00 87.31 96 TRP A N 1
ATOM 787 C CA . TRP A 1 96 ? 3.216 -15.657 -7.599 1.00 87.31 96 TRP A CA 1
ATOM 788 C C . TRP A 1 96 ? 3.066 -15.070 -9.001 1.00 87.31 96 TRP A C 1
ATOM 790 O O . TRP A 1 96 ? 2.425 -15.671 -9.856 1.00 87.31 96 TRP A O 1
ATOM 800 N N . CYS A 1 97 ? 3.716 -13.938 -9.265 1.00 89.00 97 CYS A N 1
ATOM 801 C CA . CYS A 1 97 ? 3.692 -13.324 -10.591 1.00 89.00 97 CYS A CA 1
ATOM 802 C C . CYS A 1 97 ? 4.415 -14.191 -11.625 1.00 89.00 97 CYS A C 1
ATOM 804 O O . CYS A 1 97 ? 3.887 -14.411 -12.708 1.00 89.00 97 CYS A O 1
ATOM 806 N N . GLU A 1 98 ? 5.573 -14.753 -11.270 1.00 90.88 98 GLU A N 1
ATOM 807 C CA . GLU A 1 98 ? 6.313 -15.687 -12.131 1.00 90.88 98 GLU A CA 1
ATOM 808 C C . GLU A 1 98 ? 5.539 -16.976 -12.428 1.00 90.88 98 GLU A C 1
ATOM 810 O O . GLU A 1 98 ? 5.747 -17.581 -13.476 1.00 90.88 98 GLU A O 1
ATOM 815 N N . PHE A 1 99 ? 4.657 -17.399 -11.518 1.00 91.62 99 PHE A N 1
ATOM 816 C CA . PHE A 1 99 ? 3.783 -18.551 -11.728 1.00 91.62 99 PHE A CA 1
ATOM 817 C C . PHE A 1 99 ? 2.639 -18.252 -12.711 1.00 91.62 99 PHE A C 1
ATOM 819 O O . PHE A 1 99 ? 2.269 -19.120 -13.496 1.00 91.62 99 PHE A O 1
ATOM 826 N N . LEU A 1 100 ? 2.079 -17.039 -12.672 1.00 91.94 100 LEU A N 1
ATOM 827 C CA . LEU A 1 100 ? 0.891 -16.663 -13.450 1.00 91.94 100 LEU A CA 1
ATOM 828 C C . LEU A 1 100 ? 1.210 -16.056 -14.819 1.00 91.94 100 LEU A C 1
ATOM 830 O O . LEU A 1 100 ? 0.379 -16.110 -15.723 1.00 91.94 100 LEU A O 1
ATOM 834 N N . VAL A 1 101 ? 2.385 -15.448 -14.969 1.00 92.25 101 VAL A N 1
ATOM 835 C CA . VAL A 1 101 ? 2.763 -14.692 -16.165 1.00 92.25 101 VAL A CA 1
ATOM 836 C C . VAL A 1 101 ? 3.830 -15.463 -16.950 1.00 92.25 101 VAL A C 1
ATOM 838 O O . VAL A 1 101 ? 4.836 -15.860 -16.358 1.00 92.25 101 VAL A O 1
ATOM 841 N N . PRO A 1 102 ? 3.671 -15.656 -18.273 1.00 92.81 102 PRO A N 1
ATOM 842 C CA . PRO A 1 102 ? 4.713 -16.242 -19.116 1.00 92.81 102 PRO A CA 1
ATOM 843 C C . PRO A 1 102 ? 6.030 -15.450 -19.057 1.00 92.81 102 PRO A C 1
ATOM 845 O O . PRO A 1 102 ? 6.029 -14.228 -18.885 1.00 92.81 102 PRO A O 1
ATOM 848 N N . LYS A 1 103 ? 7.167 -16.142 -19.200 1.00 90.62 103 LYS A N 1
ATOM 849 C CA . LYS A 1 103 ? 8.514 -15.572 -18.987 1.00 90.62 103 LYS A CA 1
ATOM 850 C C . LYS A 1 103 ? 8.820 -14.374 -19.883 1.00 90.62 103 LYS A C 1
ATOM 852 O O . LYS A 1 103 ? 9.523 -13.461 -19.464 1.00 90.62 103 LYS A O 1
ATOM 857 N N . GLU A 1 104 ? 8.297 -14.374 -21.100 1.00 88.69 104 GLU A N 1
ATOM 858 C CA . GLU A 1 104 ? 8.427 -13.301 -22.085 1.00 88.69 104 GLU A CA 1
ATOM 859 C C . GLU A 1 104 ? 7.793 -11.976 -21.634 1.00 88.69 104 GLU A C 1
ATOM 861 O O . GLU A 1 104 ? 8.169 -10.921 -22.140 1.00 88.69 104 GLU A O 1
ATOM 866 N N . TYR A 1 105 ? 6.883 -12.014 -20.655 1.00 89.06 105 TYR A N 1
ATOM 867 C CA . TYR A 1 105 ? 6.227 -10.835 -20.089 1.00 89.06 105 TYR A CA 1
ATOM 868 C C . TYR A 1 105 ? 6.746 -10.465 -18.695 1.00 89.06 105 TYR A C 1
ATOM 870 O O . TYR A 1 105 ? 6.234 -9.519 -18.091 1.00 89.06 105 TYR A O 1
ATOM 878 N N . TRP A 1 106 ? 7.740 -11.173 -18.154 1.00 89.00 106 TRP A N 1
ATOM 879 C CA . TRP A 1 106 ? 8.292 -10.843 -16.840 1.00 89.00 106 TRP A CA 1
ATOM 880 C C . TRP A 1 106 ? 8.912 -9.447 -16.827 1.00 89.00 106 TRP A C 1
ATOM 882 O O . TRP A 1 106 ? 9.590 -9.044 -17.771 1.00 89.00 106 TRP A O 1
ATOM 892 N N . TYR A 1 107 ? 8.685 -8.725 -15.727 1.00 86.06 107 TYR A N 1
ATOM 893 C CA . TYR A 1 107 ? 9.210 -7.374 -15.491 1.00 86.06 107 TYR A CA 1
ATOM 894 C C . TYR A 1 107 ? 8.744 -6.322 -16.516 1.00 86.06 107 TYR A C 1
ATOM 896 O O . TYR A 1 107 ? 9.357 -5.267 -16.673 1.00 86.06 107 TYR A O 1
ATOM 904 N N . THR A 1 108 ? 7.665 -6.620 -17.245 1.00 87.56 108 THR A N 1
ATOM 905 C CA . THR A 1 108 ? 6.936 -5.635 -18.047 1.00 87.56 108 THR A CA 1
ATOM 906 C C . THR A 1 108 ? 6.002 -4.813 -17.162 1.00 87.56 108 THR A C 1
ATOM 908 O O . THR A 1 108 ? 5.687 -5.190 -16.038 1.00 87.56 108 THR A O 1
ATOM 911 N N . PHE A 1 109 ? 5.465 -3.716 -17.696 1.00 88.44 109 PHE A N 1
ATOM 912 C CA . PHE A 1 109 ? 4.502 -2.885 -16.969 1.00 88.44 109 PHE A CA 1
ATOM 913 C C . PHE A 1 109 ? 3.296 -3.679 -16.430 1.00 88.44 109 PHE A C 1
ATOM 915 O O . PHE A 1 109 ? 2.872 -3.474 -15.296 1.00 88.44 109 PHE A O 1
ATOM 922 N N . GLY A 1 110 ? 2.753 -4.608 -17.227 1.00 89.50 110 GLY A N 1
ATOM 923 C CA . GLY A 1 110 ? 1.641 -5.461 -16.797 1.00 89.50 110 GLY A CA 1
ATOM 924 C C . GLY A 1 110 ? 2.040 -6.435 -15.686 1.00 89.50 110 GLY A C 1
ATOM 925 O O . GLY A 1 110 ? 1.261 -6.669 -14.763 1.00 89.50 110 GLY A O 1
ATOM 926 N N . TYR A 1 111 ? 3.270 -6.951 -15.735 1.00 90.56 111 TYR A N 1
ATOM 927 C CA . TYR A 1 111 ? 3.831 -7.772 -14.665 1.00 90.56 111 TYR A CA 1
ATOM 928 C C . TYR A 1 111 ? 3.977 -6.972 -13.366 1.00 90.56 111 TYR A C 1
ATOM 930 O O . TYR A 1 111 ? 3.562 -7.443 -12.310 1.00 90.56 111 TYR A O 1
ATOM 938 N N . ASP A 1 112 ? 4.493 -5.747 -13.444 1.00 90.38 112 ASP A N 1
ATOM 939 C CA . ASP A 1 112 ? 4.688 -4.870 -12.287 1.00 90.38 112 ASP A CA 1
ATOM 940 C C . ASP A 1 112 ? 3.352 -4.440 -11.673 1.00 90.38 112 ASP A C 1
ATOM 942 O O . ASP A 1 112 ? 3.205 -4.417 -10.449 1.00 90.38 112 ASP A O 1
ATOM 946 N N . TYR A 1 113 ? 2.346 -4.186 -12.513 1.00 91.69 113 TYR A N 1
ATOM 947 C CA . TYR A 1 113 ? 0.978 -3.942 -12.068 1.00 91.69 113 TYR A CA 1
ATOM 948 C C . TYR A 1 113 ? 0.406 -5.138 -11.309 1.00 91.69 113 TYR A C 1
ATOM 950 O O . TYR A 1 113 ? -0.078 -4.974 -10.191 1.00 91.69 113 TYR A O 1
ATOM 958 N N . LEU A 1 114 ? 0.500 -6.345 -11.876 1.00 91.38 114 LEU A N 1
ATOM 959 C CA . LEU A 1 114 ? 0.002 -7.563 -11.238 1.00 91.38 114 LEU A CA 1
ATOM 960 C C . LEU A 1 114 ? 0.742 -7.856 -9.925 1.00 91.38 114 LEU A C 1
ATOM 962 O O . LEU A 1 114 ? 0.142 -8.270 -8.932 1.00 91.38 114 LEU A O 1
ATOM 966 N N . TRP A 1 115 ? 2.044 -7.590 -9.901 1.00 89.38 115 TRP A N 1
ATOM 967 C CA . TRP A 1 115 ? 2.868 -7.712 -8.709 1.00 89.38 115 TRP A CA 1
ATOM 968 C C . TRP A 1 115 ? 2.423 -6.766 -7.600 1.00 89.38 115 TRP A C 1
ATOM 970 O O . TRP A 1 115 ? 2.264 -7.190 -6.452 1.00 89.38 115 TRP A O 1
ATOM 980 N N . MET A 1 116 ? 2.167 -5.503 -7.939 1.00 89.25 116 MET A N 1
ATOM 981 C CA . MET A 1 116 ? 1.630 -4.518 -7.004 1.00 89.25 116 MET A CA 1
ATOM 982 C C . MET A 1 116 ? 0.221 -4.895 -6.556 1.00 89.25 116 MET A C 1
ATOM 984 O O . MET A 1 116 ? -0.082 -4.805 -5.370 1.00 89.25 116 MET A O 1
ATOM 988 N N . PHE A 1 117 ? -0.613 -5.382 -7.472 1.00 91.56 117 PHE A N 1
ATOM 989 C CA . PHE A 1 117 ? -1.950 -5.861 -7.158 1.00 91.56 117 PHE A CA 1
ATOM 990 C C . PHE A 1 117 ? -1.903 -6.955 -6.091 1.00 91.56 117 PHE A C 1
ATOM 992 O O . PHE A 1 117 ? -2.452 -6.750 -5.018 1.00 91.56 117 PHE A O 1
ATOM 999 N N . PHE A 1 118 ? -1.182 -8.062 -6.294 1.00 87.75 118 PHE A N 1
ATOM 1000 C CA . PHE A 1 118 ? -1.135 -9.134 -5.288 1.00 87.75 118 PHE A CA 1
ATOM 1001 C C . PHE A 1 118 ? -0.560 -8.683 -3.955 1.00 87.75 118 PHE A C 1
ATOM 1003 O O . PHE A 1 118 ? -1.064 -9.062 -2.896 1.00 87.75 118 PHE A O 1
ATOM 1010 N N . ARG A 1 119 ? 0.484 -7.858 -4.014 1.00 86.31 119 ARG A N 1
ATOM 1011 C CA . ARG A 1 119 ? 1.124 -7.305 -2.830 1.00 86.31 119 ARG A CA 1
ATOM 1012 C C . ARG A 1 119 ? 0.136 -6.580 -1.925 1.00 86.31 119 ARG A C 1
ATOM 1014 O O . ARG A 1 119 ? 0.225 -6.731 -0.710 1.00 86.31 119 ARG A O 1
ATOM 1021 N N . TYR A 1 120 ? -0.732 -5.758 -2.503 1.00 88.25 120 TYR A N 1
ATOM 1022 C CA . TYR A 1 120 ? -1.649 -4.928 -1.734 1.00 88.25 120 TYR A CA 1
ATOM 102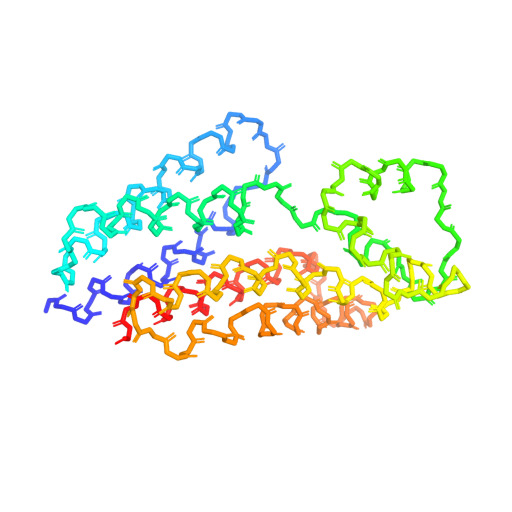3 C C . TYR A 1 120 ? -3.008 -5.596 -1.533 1.00 88.25 120 TYR A C 1
ATOM 1025 O O . TYR A 1 120 ? -3.578 -5.484 -0.457 1.00 88.25 120 TYR A O 1
ATOM 1033 N N . GLU A 1 121 ? -3.506 -6.349 -2.509 1.00 91.75 121 GLU A N 1
ATOM 1034 C CA . GLU A 1 121 ? -4.854 -6.920 -2.479 1.00 91.75 121 GLU A CA 1
ATOM 1035 C C . GLU A 1 121 ? -4.985 -8.029 -1.438 1.00 91.75 121 GLU A C 1
ATOM 1037 O O . GLU A 1 121 ? -5.957 -8.063 -0.691 1.00 91.75 121 GLU A O 1
ATOM 1042 N N . VAL A 1 122 ? -3.990 -8.912 -1.319 1.00 89.19 122 VAL A N 1
ATOM 1043 C CA . VAL A 1 122 ? -4.040 -10.010 -0.341 1.00 89.19 122 VAL A CA 1
ATOM 1044 C C . VAL A 1 122 ? -4.187 -9.487 1.096 1.00 89.19 122 VAL A C 1
ATOM 1046 O O . VAL A 1 122 ? -5.135 -9.893 1.773 1.00 89.19 122 VAL A O 1
ATOM 1049 N N . PRO A 1 123 ? -3.327 -8.576 1.595 1.00 88.62 123 PRO A N 1
ATOM 1050 C CA . PRO A 1 123 ? -3.541 -7.998 2.918 1.00 88.62 123 PRO A CA 1
ATOM 1051 C C . PRO A 1 123 ? -4.818 -7.148 3.007 1.00 88.62 123 PRO A C 1
ATOM 1053 O O . PRO A 1 123 ? -5.451 -7.152 4.061 1.00 88.62 123 PRO A O 1
ATOM 1056 N N . ALA A 1 124 ? -5.245 -6.481 1.929 1.00 91.06 124 ALA A N 1
ATOM 1057 C CA . ALA A 1 124 ? -6.519 -5.756 1.878 1.00 91.06 124 ALA A CA 1
ATOM 1058 C C . ALA A 1 124 ? -7.734 -6.661 2.116 1.00 91.06 124 ALA A C 1
ATOM 1060 O O . ALA A 1 124 ? -8.573 -6.343 2.955 1.00 91.06 124 ALA A O 1
ATOM 1061 N N . ILE A 1 125 ? -7.804 -7.810 1.440 1.00 92.75 125 ILE A N 1
ATOM 1062 C CA . ILE A 1 125 ? -8.872 -8.802 1.618 1.00 92.75 125 ILE A CA 1
ATOM 1063 C C . ILE A 1 125 ? -8.881 -9.319 3.058 1.00 92.75 125 ILE A C 1
ATOM 1065 O O . ILE A 1 125 ? -9.942 -9.434 3.669 1.00 92.75 125 ILE A O 1
ATOM 1069 N N . LEU A 1 126 ? -7.710 -9.589 3.642 1.00 91.69 126 LEU A N 1
ATOM 1070 C CA . LEU A 1 126 ? -7.632 -10.012 5.042 1.00 91.69 126 LEU A CA 1
ATOM 1071 C C . LEU A 1 126 ? -8.154 -8.917 5.983 1.00 91.69 126 LEU A C 1
ATOM 1073 O O . LEU A 1 126 ? -8.962 -9.205 6.862 1.00 91.69 126 LEU A O 1
ATOM 1077 N N . ILE A 1 127 ? -7.770 -7.655 5.772 1.00 91.50 127 ILE A N 1
ATOM 1078 C CA . ILE A 1 127 ? -8.303 -6.519 6.539 1.00 91.50 127 ILE A CA 1
ATOM 1079 C C . ILE A 1 127 ? -9.820 -6.391 6.344 1.00 91.50 127 ILE A C 1
ATOM 1081 O O . ILE A 1 127 ? -10.533 -6.177 7.322 1.00 91.50 127 ILE A O 1
ATOM 1085 N N . ALA A 1 128 ? -10.326 -6.575 5.122 1.00 92.25 128 ALA A N 1
ATOM 1086 C CA . ALA A 1 128 ? -11.751 -6.528 4.807 1.00 92.25 128 ALA A CA 1
ATOM 1087 C C . ALA A 1 128 ? -12.557 -7.552 5.615 1.00 92.25 128 ALA A C 1
ATOM 1089 O O . ALA A 1 128 ? -13.648 -7.223 6.075 1.00 92.25 128 ALA A O 1
ATOM 1090 N N . ILE A 1 129 ? -12.008 -8.752 5.836 1.00 92.75 129 ILE A N 1
ATOM 1091 C CA . ILE A 1 129 ? -12.623 -9.805 6.659 1.00 92.75 129 ILE A CA 1
ATOM 1092 C C . ILE A 1 129 ? -12.699 -9.383 8.136 1.00 92.75 129 ILE A C 1
ATOM 1094 O O . ILE A 1 129 ? -13.722 -9.604 8.781 1.00 92.75 129 ILE A O 1
ATOM 1098 N N . PHE A 1 130 ? -11.644 -8.764 8.679 1.00 90.50 130 PHE A N 1
ATOM 1099 C CA . PHE A 1 130 ? -11.594 -8.357 10.092 1.00 90.50 130 PHE A CA 1
ATOM 1100 C C . PHE A 1 130 ? -12.304 -7.025 10.390 1.00 90.50 130 PHE A C 1
ATOM 1102 O O . PHE A 1 130 ? -12.762 -6.821 11.515 1.00 90.50 130 PHE A O 1
ATOM 1109 N N . LEU A 1 131 ? -12.423 -6.120 9.413 1.00 88.94 131 LEU A N 1
ATOM 1110 C CA . LEU A 1 131 ? -13.150 -4.844 9.521 1.00 88.94 131 LEU A CA 1
ATOM 1111 C C . LEU A 1 131 ? -14.564 -4.859 8.910 1.00 88.94 131 LEU A C 1
ATOM 1113 O O . LEU A 1 131 ? -15.206 -3.810 8.875 1.00 88.94 131 LEU A O 1
ATOM 1117 N N . PRO A 1 132 ? -15.115 -6.044 8.612 1.00 86.06 132 PRO A N 1
ATOM 1118 C CA . PRO A 1 132 ? -16.181 -6.276 7.617 1.00 86.06 132 PRO A CA 1
ATOM 1119 C C . PRO A 1 132 ? -16.432 -5.130 6.617 1.00 86.06 132 PRO A C 1
ATOM 1121 O O . PRO A 1 132 ? -17.535 -4.593 6.538 1.00 86.06 132 PRO A O 1
ATOM 1124 N N . SER A 1 133 ? -15.410 -4.738 5.850 1.00 86.12 133 SER A N 1
ATOM 1125 C CA . SER A 1 133 ? -15.495 -3.609 4.909 1.00 86.12 133 SER A CA 1
ATOM 1126 C C . SER A 1 133 ? -15.257 -4.063 3.474 1.00 86.12 133 SER A C 1
ATOM 1128 O O . SER A 1 133 ? -14.134 -4.384 3.090 1.00 86.12 133 SER A O 1
ATOM 1130 N N . LEU A 1 134 ? -16.315 -4.051 2.655 1.00 87.38 134 LEU A N 1
ATOM 1131 C CA . LEU A 1 134 ? -16.224 -4.391 1.228 1.00 87.38 134 LEU A CA 1
ATOM 1132 C C . LEU A 1 134 ? -15.311 -3.433 0.459 1.00 87.38 134 LEU A C 1
ATOM 1134 O O . LEU A 1 134 ? -14.680 -3.837 -0.510 1.00 87.38 134 LEU A O 1
ATOM 1138 N N . TRP A 1 135 ? -15.188 -2.184 0.906 1.00 88.81 135 TRP A N 1
ATOM 1139 C CA . TRP A 1 135 ? -14.300 -1.209 0.277 1.00 88.81 135 TRP A CA 1
ATOM 1140 C C . TRP A 1 135 ? -12.827 -1.578 0.443 1.00 88.81 135 TRP A C 1
ATOM 1142 O O . TRP A 1 135 ? -12.032 -1.378 -0.474 1.00 88.81 135 TRP A O 1
ATOM 1152 N N . PHE A 1 136 ? -12.470 -2.192 1.575 1.00 88.31 136 PHE A N 1
ATOM 1153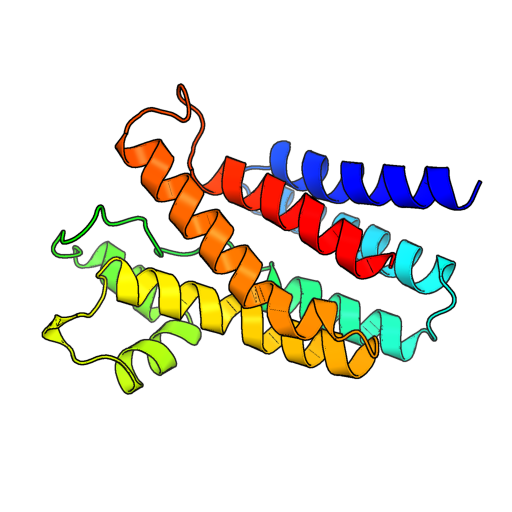 C CA . PHE A 1 136 ? -11.131 -2.735 1.766 1.00 88.31 136 PHE A CA 1
ATOM 1154 C C . PHE A 1 136 ? -10.827 -3.899 0.831 1.00 88.31 136 PHE A C 1
ATOM 1156 O O . PHE A 1 136 ? -9.673 -4.055 0.454 1.00 88.31 136 PHE A O 1
ATOM 1163 N N . ALA A 1 137 ? -11.833 -4.669 0.409 1.00 90.50 137 ALA A N 1
ATOM 1164 C CA . ALA A 1 137 ? -11.627 -5.812 -0.476 1.00 90.50 137 ALA A CA 1
ATOM 1165 C C . ALA A 1 137 ? -11.121 -5.418 -1.872 1.00 90.50 137 ALA A C 1
ATOM 1167 O O . ALA A 1 137 ? -10.623 -6.289 -2.565 1.00 90.50 137 ALA A O 1
ATOM 1168 N N . PHE A 1 138 ? -11.222 -4.138 -2.255 1.00 90.56 138 PHE A N 1
ATOM 1169 C CA . PHE A 1 138 ? -10.735 -3.600 -3.532 1.00 90.56 138 PHE A CA 1
ATOM 1170 C C . PHE A 1 138 ? -9.561 -2.621 -3.368 1.00 90.56 138 PHE A C 1
ATOM 1172 O O . PHE A 1 138 ? -9.168 -1.934 -4.317 1.00 90.56 138 PHE A O 1
ATOM 1179 N N . ALA A 1 139 ? -9.019 -2.484 -2.156 1.00 90.69 139 ALA A N 1
ATOM 1180 C CA . ALA A 1 139 ? -8.027 -1.453 -1.879 1.00 90.69 139 ALA A CA 1
ATOM 1181 C C . ALA A 1 139 ? -6.693 -1.717 -2.595 1.00 90.69 139 ALA A C 1
ATOM 1183 O O . ALA A 1 139 ? -6.046 -0.768 -3.035 1.00 90.69 139 ALA A O 1
ATOM 1184 N N . GLY A 1 140 ? -6.287 -2.972 -2.787 1.00 90.00 140 GLY A N 1
ATOM 1185 C CA . GLY A 1 140 ? -5.065 -3.298 -3.520 1.00 90.00 140 GLY A CA 1
ATOM 1186 C C . GLY A 1 140 ? -5.175 -3.046 -5.021 1.00 90.00 140 GLY A C 1
ATOM 1187 O O . GLY A 1 140 ? -4.224 -2.543 -5.628 1.00 90.00 140 GLY A O 1
ATOM 1188 N N . PHE A 1 141 ? -6.344 -3.283 -5.617 1.00 93.06 141 PHE A N 1
ATOM 1189 C CA . PHE A 1 141 ? -6.657 -2.833 -6.977 1.00 93.06 141 PHE A CA 1
ATOM 1190 C C . PHE A 1 141 ? -6.513 -1.313 -7.119 1.00 93.06 141 PHE A C 1
ATOM 1192 O O . PHE A 1 141 ? -5.858 -0.819 -8.041 1.00 93.06 141 PHE A O 1
ATOM 1199 N N . ALA A 1 142 ? -7.073 -0.555 -6.179 1.00 93.56 142 ALA A N 1
ATOM 1200 C CA . ALA A 1 142 ? -6.978 0.897 -6.209 1.00 93.56 142 ALA A CA 1
ATOM 1201 C C . ALA A 1 142 ? -5.528 1.384 -6.019 1.00 93.56 142 ALA A C 1
ATOM 1203 O O . ALA A 1 142 ? -5.057 2.202 -6.809 1.00 93.56 142 ALA A O 1
ATOM 1204 N N . VAL A 1 143 ? -4.776 0.829 -5.057 1.00 91.31 143 VAL A N 1
ATOM 1205 C CA . VAL A 1 143 ? -3.357 1.176 -4.847 1.00 91.31 143 VAL A CA 1
ATOM 1206 C C . VAL A 1 143 ? -2.513 0.852 -6.077 1.00 91.31 143 VAL A C 1
ATOM 1208 O O . VAL A 1 143 ? -1.781 1.714 -6.558 1.00 91.31 143 VAL A O 1
ATOM 1211 N N . SER A 1 144 ? -2.616 -0.355 -6.633 1.00 92.88 144 SER A N 1
ATOM 1212 C CA . SER A 1 144 ? -1.852 -0.727 -7.836 1.00 92.88 144 SER A CA 1
ATOM 1213 C C . SER A 1 144 ? -2.151 0.198 -9.023 1.00 92.88 144 SER A C 1
ATOM 1215 O O . SER A 1 144 ? -1.230 0.605 -9.733 1.00 92.88 144 SER A O 1
ATOM 1217 N N . THR A 1 145 ? -3.408 0.620 -9.181 1.00 95.00 145 THR A N 1
ATOM 1218 C CA . THR A 1 145 ? -3.832 1.593 -10.200 1.00 95.00 145 THR A CA 1
ATOM 1219 C C . THR A 1 145 ? -3.261 2.989 -9.950 1.00 95.00 145 THR A C 1
ATOM 1221 O O . THR A 1 145 ? -2.756 3.611 -10.884 1.00 95.00 145 THR A O 1
ATOM 1224 N N . ILE A 1 146 ? -3.258 3.467 -8.701 1.00 94.38 146 ILE A N 1
ATOM 1225 C CA . ILE A 1 146 ? -2.616 4.735 -8.319 1.00 94.38 146 ILE A CA 1
ATOM 1226 C C . ILE A 1 146 ? -1.134 4.717 -8.711 1.00 94.38 146 ILE A C 1
ATOM 1228 O O . ILE A 1 146 ? -0.666 5.642 -9.373 1.00 94.38 146 ILE A O 1
ATOM 1232 N N . TYR A 1 147 ? -0.402 3.654 -8.368 1.00 91.94 147 TYR A N 1
ATOM 1233 C CA . TYR A 1 147 ? 1.011 3.528 -8.738 1.00 91.94 147 TYR A CA 1
ATOM 1234 C C . TYR A 1 147 ? 1.214 3.515 -10.254 1.00 91.94 147 TYR A C 1
ATOM 1236 O O . TYR A 1 147 ? 2.069 4.245 -10.755 1.00 91.94 147 TYR A O 1
ATOM 1244 N N . ALA A 1 148 ? 0.416 2.737 -10.985 1.00 92.69 148 ALA A N 1
ATOM 1245 C CA . ALA A 1 148 ? 0.479 2.662 -12.441 1.00 92.69 148 ALA A CA 1
ATOM 1246 C C . ALA A 1 148 ? 0.250 4.026 -13.113 1.00 92.69 148 ALA A C 1
ATOM 1248 O O . ALA A 1 148 ? 0.968 4.380 -14.055 1.00 92.69 148 ALA A O 1
ATOM 1249 N N . ILE A 1 149 ? -0.712 4.809 -12.615 1.00 94.12 149 ILE A N 1
ATOM 1250 C CA . ILE A 1 149 ? -0.982 6.169 -13.091 1.00 94.12 149 ILE A CA 1
ATOM 1251 C C . ILE A 1 149 ? 0.190 7.087 -12.749 1.00 94.12 149 ILE A C 1
ATOM 1253 O O . ILE A 1 149 ? 0.717 7.732 -13.649 1.00 94.12 149 ILE A O 1
ATOM 1257 N N . CYS A 1 150 ? 0.650 7.125 -11.494 1.00 92.25 150 CYS A N 1
ATOM 1258 C CA . CYS A 1 150 ? 1.756 7.995 -11.086 1.00 92.25 150 CYS A CA 1
ATOM 1259 C C . CYS A 1 150 ? 3.033 7.726 -11.890 1.00 92.25 150 CYS A C 1
ATOM 1261 O O . CYS A 1 150 ? 3.683 8.668 -12.335 1.00 92.25 150 CYS A O 1
ATOM 1263 N N . TRP A 1 151 ? 3.381 6.463 -12.128 1.00 89.94 151 TRP A N 1
ATOM 1264 C CA . TRP A 1 151 ? 4.526 6.120 -12.973 1.00 89.94 151 TRP A CA 1
ATOM 1265 C C . TRP A 1 151 ? 4.305 6.516 -14.432 1.00 89.94 151 TRP A C 1
ATOM 1267 O O . TRP A 1 151 ? 5.181 7.120 -15.040 1.00 89.94 151 TRP A O 1
ATOM 1277 N N . SER A 1 152 ? 3.100 6.309 -14.965 1.00 90.56 152 SER A N 1
ATOM 1278 C CA . SER A 1 152 ? 2.760 6.754 -16.321 1.00 90.56 152 SER A CA 1
ATOM 1279 C C . SER A 1 152 ? 2.794 8.275 -16.500 1.00 90.56 152 SER A C 1
ATOM 1281 O O . SER A 1 152 ? 3.124 8.739 -17.587 1.00 90.56 152 SER A O 1
ATOM 1283 N N . LEU A 1 153 ? 2.443 9.048 -15.468 1.00 91.62 153 LEU A N 1
ATOM 1284 C CA . LEU A 1 153 ? 2.556 10.510 -15.459 1.00 91.62 153 LEU A CA 1
ATOM 1285 C C . LEU A 1 153 ? 4.020 10.949 -15.344 1.00 91.62 153 LEU A C 1
ATOM 1287 O O . LEU A 1 153 ? 4.437 11.894 -16.007 1.00 91.62 153 LEU A O 1
ATOM 1291 N N . SER A 1 154 ? 4.814 10.241 -14.538 1.00 89.81 154 SER A N 1
ATOM 1292 C CA . SER A 1 154 ? 6.249 10.500 -14.397 1.00 89.81 154 SER A CA 1
ATOM 1293 C C . SER A 1 154 ? 7.005 10.292 -15.704 1.00 89.81 154 SER A C 1
ATOM 1295 O O . SER A 1 154 ? 7.876 11.094 -16.022 1.00 89.81 154 SER A O 1
ATOM 1297 N N . ASP A 1 155 ? 6.654 9.260 -16.474 1.00 85.56 155 ASP A N 1
ATOM 1298 C CA . ASP A 1 155 ? 7.245 8.986 -17.792 1.00 85.56 155 ASP A CA 1
ATOM 1299 C C . ASP A 1 155 ? 6.994 10.124 -18.796 1.00 85.56 155 ASP A C 1
ATOM 1301 O O . ASP A 1 155 ? 7.758 10.307 -19.741 1.00 85.56 155 ASP A O 1
ATOM 1305 N N . LYS A 1 156 ? 5.912 10.885 -18.601 1.00 88.19 156 LYS A N 1
ATOM 1306 C CA . LYS A 1 156 ? 5.538 12.040 -19.427 1.00 88.19 156 LYS A CA 1
ATOM 1307 C C . LYS A 1 156 ? 6.028 13.376 -18.863 1.00 88.19 156 LYS A C 1
ATOM 1309 O O . LYS A 1 156 ? 5.677 14.417 -19.407 1.00 88.19 156 LYS A O 1
ATOM 1314 N N . ASP A 1 157 ? 6.787 13.349 -17.767 1.00 85.62 157 ASP A N 1
ATOM 1315 C CA . ASP A 1 157 ? 7.205 14.533 -17.005 1.00 85.62 157 ASP A CA 1
ATOM 1316 C C . ASP A 1 157 ? 6.028 15.399 -16.487 1.00 85.62 157 ASP A C 1
ATOM 1318 O O . ASP A 1 157 ? 6.172 16.572 -16.148 1.00 85.62 157 ASP A O 1
ATOM 1322 N N . GLU A 1 158 ? 4.835 14.806 -16.351 1.00 90.69 158 GLU A N 1
ATOM 1323 C CA . GLU A 1 158 ? 3.623 15.483 -15.855 1.00 90.69 158 GLU A CA 1
ATOM 1324 C C . GLU A 1 158 ? 3.600 15.592 -14.318 1.00 90.69 158 GLU A C 1
ATOM 1326 O O . GLU A 1 158 ? 2.741 16.257 -13.742 1.00 90.69 158 GLU A O 1
ATOM 1331 N N . LEU A 1 159 ? 4.556 14.958 -13.6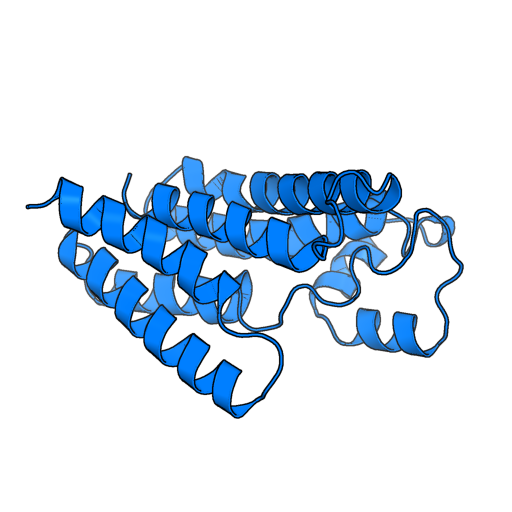28 1.00 87.38 159 LEU A N 1
ATOM 1332 C CA . LEU A 1 159 ? 4.728 15.087 -12.177 1.00 87.38 159 LEU A CA 1
ATOM 1333 C C . LEU A 1 159 ? 5.652 16.245 -11.767 1.00 87.38 159 LEU A C 1
ATOM 1335 O O . LEU A 1 159 ? 5.940 16.381 -10.577 1.00 87.38 159 LEU A O 1
ATOM 1339 N N . HIS A 1 160 ? 6.115 17.072 -12.711 1.00 85.75 160 HIS A N 1
ATOM 1340 C CA . HIS A 1 160 ? 6.862 18.312 -12.453 1.00 85.75 160 HIS A CA 1
ATOM 1341 C C . HIS A 1 160 ? 8.022 18.150 -11.445 1.00 85.75 160 HIS A C 1
ATOM 1343 O O . HIS A 1 160 ? 8.165 18.919 -10.494 1.00 85.75 160 HIS A O 1
ATOM 1349 N N . GLY A 1 161 ? 8.844 17.109 -11.616 1.00 79.25 161 GLY A N 1
ATOM 1350 C CA . GLY A 1 161 ? 9.993 16.823 -10.745 1.00 79.25 161 GLY A CA 1
ATOM 1351 C C . GLY A 1 161 ? 9.676 16.070 -9.442 1.00 79.25 161 GLY A C 1
ATOM 1352 O O . GLY A 1 161 ? 10.591 15.748 -8.675 1.00 79.25 161 GLY A O 1
ATOM 1353 N N . HIS A 1 162 ? 8.413 15.727 -9.173 1.00 85.81 162 HIS A N 1
ATOM 1354 C CA . HIS A 1 162 ? 8.054 14.826 -8.078 1.00 85.81 162 HIS A CA 1
ATOM 1355 C C . HIS A 1 162 ? 8.252 13.355 -8.472 1.00 85.81 162 HIS A C 1
ATOM 1357 O O . HIS A 1 162 ? 7.852 12.914 -9.544 1.00 85.81 162 HIS A O 1
ATOM 1363 N N . ARG A 1 163 ? 8.837 12.553 -7.570 1.00 85.88 163 ARG A N 1
ATOM 1364 C CA . ARG A 1 163 ? 9.015 11.107 -7.797 1.00 85.88 163 ARG A CA 1
ATOM 1365 C C . ARG A 1 163 ? 7.665 10.385 -7.805 1.00 85.88 163 ARG A C 1
ATOM 1367 O O . ARG A 1 163 ? 6.943 10.477 -6.810 1.00 85.88 163 ARG A O 1
ATOM 1374 N N . ALA A 1 164 ? 7.404 9.588 -8.845 1.00 89.06 164 ALA A N 1
ATOM 1375 C CA . ALA A 1 164 ? 6.197 8.770 -9.016 1.00 89.06 164 ALA A CA 1
ATOM 1376 C C . ALA A 1 164 ? 5.787 8.015 -7.746 1.00 89.06 164 ALA A C 1
ATOM 1378 O O . ALA A 1 164 ? 4.686 8.204 -7.234 1.00 89.06 164 ALA A O 1
ATOM 1379 N N . THR A 1 165 ? 6.716 7.234 -7.187 1.00 86.12 165 THR A N 1
ATOM 1380 C CA . THR A 1 165 ? 6.522 6.486 -5.941 1.00 86.12 165 THR A CA 1
ATOM 1381 C C . THR A 1 165 ? 6.012 7.363 -4.808 1.00 86.12 165 THR A C 1
ATOM 1383 O O . THR A 1 165 ? 5.092 6.973 -4.101 1.00 86.12 165 THR A O 1
ATOM 1386 N N . ARG A 1 166 ? 6.595 8.551 -4.619 1.00 84.31 166 ARG A N 1
ATOM 1387 C CA . ARG A 1 166 ? 6.245 9.418 -3.490 1.00 84.31 166 ARG A CA 1
ATOM 1388 C C . ARG A 1 166 ? 4.818 9.934 -3.627 1.00 84.31 166 ARG A C 1
ATOM 1390 O O . ARG A 1 166 ? 4.086 9.962 -2.646 1.00 84.31 166 ARG A O 1
ATOM 1397 N N . VAL A 1 167 ? 4.429 10.326 -4.839 1.00 89.00 167 VAL A N 1
ATOM 1398 C CA . VAL A 1 167 ? 3.056 10.759 -5.129 1.00 89.00 167 VAL A CA 1
ATOM 1399 C C . VAL A 1 167 ? 2.085 9.594 -4.922 1.00 89.00 167 VAL A C 1
ATOM 1401 O O . VAL A 1 167 ? 1.079 9.757 -4.236 1.00 89.00 167 VAL A O 1
ATOM 1404 N N . ALA A 1 168 ? 2.424 8.404 -5.422 1.00 90.06 168 ALA A N 1
ATOM 1405 C CA . ALA A 1 168 ? 1.603 7.209 -5.264 1.00 90.06 168 ALA A CA 1
ATOM 1406 C C . ALA A 1 168 ? 1.416 6.806 -3.792 1.00 90.06 168 ALA A C 1
ATOM 1408 O O . ALA A 1 168 ? 0.304 6.475 -3.388 1.00 90.06 168 ALA A O 1
ATOM 1409 N N . GLU A 1 169 ? 2.470 6.877 -2.975 1.00 85.56 169 GLU A N 1
ATOM 1410 C CA . GLU A 1 169 ? 2.414 6.591 -1.536 1.00 85.56 169 GLU A CA 1
ATOM 1411 C C . GLU A 1 169 ? 1.509 7.577 -0.787 1.00 85.56 169 GLU A C 1
ATOM 1413 O O . GLU A 1 169 ? 0.739 7.156 0.074 1.00 85.56 169 GLU A O 1
ATOM 1418 N N . ILE A 1 170 ? 1.548 8.868 -1.139 1.00 84.88 170 ILE A N 1
ATOM 1419 C CA . ILE A 1 170 ? 0.666 9.891 -0.552 1.00 84.88 170 ILE A CA 1
ATOM 1420 C C . ILE A 1 170 ? -0.795 9.614 -0.917 1.00 84.88 170 ILE A C 1
ATOM 1422 O O . ILE A 1 170 ? -1.650 9.568 -0.035 1.00 84.88 170 ILE A O 1
ATOM 1426 N N . LEU A 1 171 ? -1.087 9.403 -2.203 1.00 90.00 171 LEU A N 1
ATOM 1427 C CA . LEU A 1 171 ? -2.449 9.145 -2.682 1.00 90.00 171 LEU A CA 1
ATOM 1428 C C . LEU A 1 171 ? -3.017 7.838 -2.115 1.00 90.00 171 LEU A C 1
ATOM 1430 O O . LEU A 1 171 ? -4.183 7.776 -1.731 1.00 90.00 171 LEU A O 1
ATOM 1434 N N . SER A 1 172 ? -2.181 6.806 -2.010 1.00 88.88 172 SER A N 1
ATOM 1435 C CA . SER A 1 172 ? -2.580 5.527 -1.424 1.00 88.88 172 SER A CA 1
ATOM 1436 C C . SER A 1 172 ? -2.816 5.636 0.085 1.00 88.88 172 SER A C 1
ATOM 1438 O O . SER A 1 172 ? -3.752 5.017 0.580 1.00 88.88 172 SER A O 1
ATOM 1440 N N . GLY A 1 173 ? -2.020 6.443 0.800 1.00 83.00 173 GLY A N 1
ATOM 1441 C CA . GLY A 1 173 ? -2.216 6.742 2.224 1.00 83.00 173 GLY A CA 1
ATOM 1442 C C . GLY A 1 173 ? -3.497 7.535 2.504 1.00 83.00 173 GLY A C 1
ATOM 1443 O O . GLY A 1 173 ? -4.232 7.208 3.435 1.00 83.00 173 GLY A O 1
ATOM 1444 N N . LEU A 1 174 ? -3.822 8.524 1.659 1.00 85.25 174 LEU A N 1
ATOM 1445 C CA . LEU A 1 174 ? -5.113 9.230 1.701 1.00 85.25 174 LEU A CA 1
ATOM 1446 C C . LEU A 1 174 ? -6.275 8.238 1.595 1.00 85.25 174 LEU A C 1
ATOM 1448 O O . LEU A 1 174 ? -7.205 8.257 2.403 1.00 85.25 174 LEU A O 1
ATOM 1452 N N . MET A 1 175 ? -6.211 7.366 0.589 1.00 90.50 175 MET A N 1
ATOM 1453 C CA . MET A 1 175 ? -7.247 6.381 0.314 1.00 90.50 175 MET A CA 1
ATOM 1454 C C . MET A 1 175 ? -7.401 5.386 1.467 1.00 90.50 175 MET A C 1
ATOM 1456 O O . MET A 1 175 ? -8.514 5.151 1.925 1.00 90.50 175 MET A O 1
ATOM 1460 N N . SER A 1 176 ? -6.311 4.810 1.971 1.00 83.75 176 SER A N 1
ATOM 1461 C CA . SER A 1 176 ? -6.387 3.838 3.062 1.00 83.75 176 SER A CA 1
ATOM 1462 C C . SER A 1 176 ? -6.865 4.467 4.373 1.00 83.75 176 SER A C 1
ATOM 1464 O O . SER A 1 176 ? -7.674 3.858 5.073 1.00 83.75 176 SER A O 1
ATOM 1466 N N . GLY A 1 177 ? -6.463 5.707 4.669 1.00 83.44 177 GLY A N 1
ATOM 1467 C CA . GLY A 1 177 ? -6.989 6.476 5.797 1.00 83.44 177 GLY A CA 1
ATOM 1468 C C . GLY A 1 177 ? -8.502 6.702 5.701 1.00 83.44 177 GLY A C 1
ATOM 1469 O O . GLY A 1 177 ? -9.205 6.546 6.698 1.00 83.44 177 GLY A O 1
ATOM 1470 N N . LEU A 1 178 ? -9.020 6.998 4.502 1.00 86.62 178 LEU A N 1
ATOM 1471 C CA . LEU A 1 178 ? -10.463 7.088 4.240 1.00 86.62 178 LEU A CA 1
ATOM 1472 C C . LEU A 1 178 ? -11.167 5.743 4.451 1.00 86.62 178 LEU A C 1
ATOM 1474 O O . LEU A 1 178 ? -12.221 5.695 5.078 1.00 86.62 178 LEU A O 1
ATOM 1478 N N . LEU A 1 179 ? -10.580 4.648 3.971 1.00 86.69 179 LEU A N 1
ATOM 1479 C CA . LEU A 1 179 ? -11.158 3.312 4.115 1.00 86.69 179 LEU A CA 1
ATOM 1480 C C . LEU A 1 179 ? -11.236 2.852 5.578 1.00 86.69 179 LEU A C 1
ATOM 1482 O O . LEU A 1 179 ? -12.177 2.152 5.936 1.00 86.69 179 LEU A O 1
ATOM 1486 N N . LEU A 1 180 ? -10.280 3.237 6.434 1.00 83.31 180 LEU A N 1
ATOM 1487 C CA . LEU A 1 180 ? -10.257 2.848 7.855 1.00 83.31 180 LEU A CA 1
ATOM 1488 C C . LEU A 1 180 ? -11.346 3.511 8.706 1.00 83.31 180 LEU A C 1
ATOM 1490 O O . LEU A 1 180 ? -11.640 3.028 9.800 1.00 83.31 180 LEU A O 1
ATOM 1494 N N . ILE A 1 181 ? -11.908 4.629 8.250 1.00 81.12 181 ILE A N 1
ATOM 1495 C CA . ILE A 1 181 ? -12.807 5.467 9.057 1.00 81.12 181 ILE A CA 1
ATOM 1496 C C . ILE A 1 181 ? -14.257 5.486 8.562 1.00 81.12 181 ILE A C 1
ATOM 1498 O O . ILE A 1 181 ? -15.101 6.100 9.234 1.00 81.12 181 ILE A O 1
ATOM 1502 N N . ILE A 1 182 ? -14.519 4.881 7.402 1.00 78.38 182 ILE A N 1
ATOM 1503 C CA . ILE A 1 182 ? -15.850 4.651 6.822 1.00 78.38 182 ILE A CA 1
ATOM 1504 C C . ILE A 1 182 ? -16.331 3.277 7.280 1.00 78.38 182 ILE A C 1
ATOM 1506 O O . ILE A 1 182 ? -17.443 3.237 7.849 1.00 78.38 182 ILE A O 1
#

Secondary structure (DSSP, 8-state):
-HHHHHHHHHHHHHHHHHH--S-HHHHHHHHHHHHHHHHHHHHHTT--HHHHHHHHHIIIIIIITT-STTTT-S-TTPPPPHHHHHHHHTSHHHHHHHHHS-GGGTTSHHHHHHHHHHHHHHHHHHHHHHTT-TTGGGHHHHHHHHHHHHHHHHTTTTTTT--HHHHHHHHHHHHHHHHHH-

Radius of gyration: 16.77 Å; chains: 1; bounding box: 37×37×43 Å

Sequence (182 aa):
MTIFLKCLYILFESAWRWFFGCSIIKRAILHIANVLATAGILWYIGKPLWIVAIVVALYEAFYWSVGHGPAFDMGRGGKPDAETIKRYKKYFWNKWCEFLVPKEYWYTFGYDYLWMFFRYEVPAILIAIFLPSLWFAFAGFAVSTIYAICWSLSDKDELHGHRATRVAEILSGLMSGLLLII